Protein AF-A0A932DH85-F1 (afdb_monomer_lite)

Foldseek 3Di:
DWWWKWKWKQAPVGIDIQDTDTDDPPDDDDGDDDHDDWIWI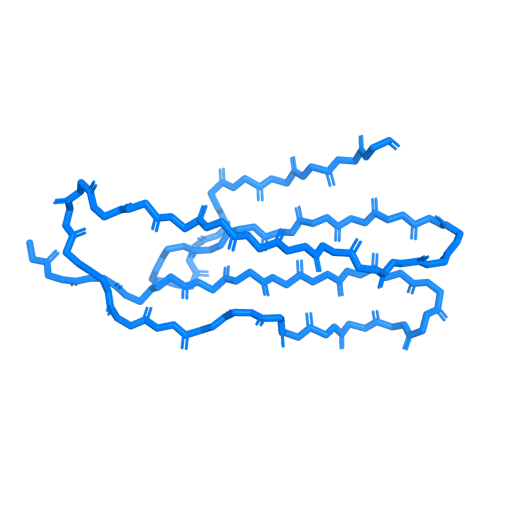FIDTNNDTDDIDTD

Structure (mmCIF, N/CA/C/O backbone):
data_AF-A0A932DH85-F1
#
_entry.id   AF-A0A932DH85-F1
#
loop_
_atom_site.group_PDB
_atom_site.id
_atom_site.type_symbol
_atom_site.label_atom_id
_atom_site.label_alt_id
_atom_site.label_comp_id
_atom_site.label_asym_id
_atom_site.label_entity_id
_atom_site.label_seq_id
_atom_site.pdbx_PDB_ins_code
_atom_site.Cartn_x
_atom_site.Cartn_y
_atom_site.Cartn_z
_atom_site.occupancy
_atom_site.B_iso_or_equiv
_atom_site.auth_seq_id
_atom_site.auth_comp_id
_atom_site.auth_asym_id
_atom_site.auth_atom_id
_atom_site.pdbx_PDB_model_num
ATOM 1 N N . ALA A 1 1 ? -9.500 -1.978 17.394 1.00 85.06 1 ALA A N 1
ATOM 2 C CA . ALA A 1 1 ? -9.715 -0.551 17.085 1.00 85.06 1 ALA A CA 1
ATOM 3 C C . ALA A 1 1 ? -9.595 -0.373 15.583 1.00 85.06 1 ALA A C 1
ATOM 5 O O . ALA A 1 1 ? -8.868 -1.149 14.969 1.00 85.06 1 ALA A O 1
ATOM 6 N N . GLU A 1 2 ? -10.317 0.582 15.007 1.00 94.31 2 GLU A N 1
ATOM 7 C CA . GLU A 1 2 ? -10.194 0.898 13.584 1.00 94.31 2 GLU A CA 1
ATOM 8 C C . GLU A 1 2 ? -8.781 1.394 13.249 1.00 94.31 2 GLU A C 1
ATOM 10 O O . GLU A 1 2 ? -8.086 1.966 14.097 1.00 94.31 2 GLU A O 1
ATOM 15 N N . GLN A 1 3 ? -8.334 1.144 12.021 1.00 96.19 3 GLN A N 1
ATOM 16 C CA . GLN A 1 3 ? -6.988 1.486 11.576 1.00 96.19 3 GLN A CA 1
ATOM 17 C C . GLN A 1 3 ? -7.020 2.122 10.192 1.00 96.19 3 GLN A C 1
ATOM 19 O O . GLN A 1 3 ? -7.776 1.709 9.317 1.00 96.19 3 GLN A O 1
ATOM 24 N N . GLU A 1 4 ? -6.160 3.116 9.977 1.00 97.81 4 GLU A N 1
ATOM 25 C CA . GLU A 1 4 ? -5.934 3.650 8.638 1.00 97.81 4 GLU A CA 1
ATOM 26 C C . GLU A 1 4 ? -5.190 2.612 7.792 1.00 97.81 4 GLU A C 1
ATOM 28 O O . GLU A 1 4 ? -4.076 2.208 8.133 1.00 97.81 4 GLU A O 1
ATOM 33 N N . VAL A 1 5 ? -5.796 2.219 6.677 1.00 98.12 5 VAL A N 1
ATOM 34 C CA . VAL A 1 5 ? -5.217 1.361 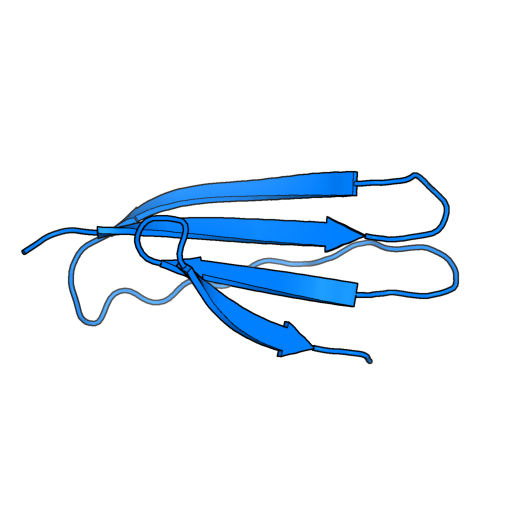5.648 1.00 98.12 5 VAL A CA 1
ATOM 35 C C . VAL A 1 5 ? -4.949 2.200 4.408 1.00 98.12 5 VAL A C 1
ATOM 37 O O . VAL A 1 5 ? -5.815 2.948 3.946 1.00 98.12 5 VAL A O 1
ATOM 40 N N . LYS A 1 6 ? -3.743 2.076 3.852 1.00 98.06 6 LYS A N 1
ATOM 41 C CA . LYS A 1 6 ? -3.305 2.819 2.667 1.00 98.06 6 LYS A CA 1
ATOM 42 C C . LYS A 1 6 ? -2.615 1.883 1.680 1.00 98.06 6 LYS A C 1
ATOM 44 O O . LYS A 1 6 ? -1.706 1.158 2.069 1.00 98.06 6 LYS A O 1
ATOM 49 N N . ILE A 1 7 ? -3.012 1.931 0.410 1.00 97.81 7 ILE A N 1
ATOM 50 C CA . I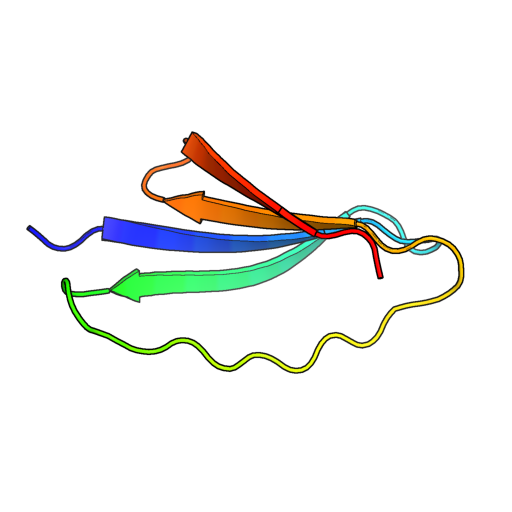LE A 1 7 ? -2.348 1.213 -0.687 1.00 97.81 7 ILE A CA 1
ATOM 51 C C . ILE A 1 7 ? -1.681 2.243 -1.592 1.00 97.81 7 ILE A C 1
ATOM 53 O O . ILE A 1 7 ? -2.344 3.114 -2.164 1.00 97.81 7 ILE A O 1
ATOM 57 N N . VAL A 1 8 ? -0.363 2.138 -1.713 1.00 97.94 8 VAL A N 1
ATOM 58 C CA . VAL A 1 8 ? 0.478 2.970 -2.573 1.00 97.94 8 VAL A CA 1
ATOM 59 C C . VAL A 1 8 ? 1.007 2.114 -3.711 1.00 97.94 8 VAL A C 1
ATOM 61 O O . VAL A 1 8 ? 1.382 0.965 -3.508 1.00 97.94 8 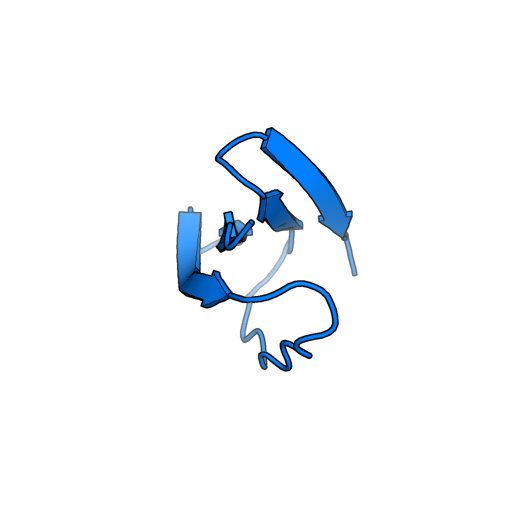VAL A O 1
ATOM 64 N N . VAL A 1 9 ? 1.046 2.675 -4.911 1.00 98.06 9 VAL A N 1
ATOM 65 C CA . VAL A 1 9 ? 1.646 2.052 -6.086 1.00 98.06 9 VAL A CA 1
ATOM 66 C C . VAL A 1 9 ? 2.772 2.933 -6.585 1.00 98.06 9 VAL A C 1
ATOM 68 O O . VAL A 1 9 ? 2.589 4.140 -6.751 1.00 98.06 9 VAL A O 1
ATOM 71 N N . VAL A 1 10 ? 3.926 2.316 -6.811 1.00 97.88 10 VAL A N 1
ATOM 72 C CA . VAL A 1 10 ? 5.084 2.925 -7.458 1.00 97.88 10 VAL A CA 1
ATOM 73 C C . VAL A 1 10 ? 5.278 2.234 -8.798 1.00 97.88 10 VAL A C 1
ATOM 75 O O . VAL A 1 10 ? 5.458 1.016 -8.854 1.00 97.88 10 VAL A O 1
ATOM 78 N N . ASP A 1 11 ? 5.203 3.013 -9.867 1.00 97.06 11 ASP A N 1
ATOM 79 C CA . ASP A 1 11 ? 5.430 2.558 -11.234 1.00 97.06 11 ASP A CA 1
ATOM 80 C C . ASP A 1 11 ? 6.177 3.628 -12.045 1.00 97.06 11 ASP A C 1
ATOM 82 O O . ASP A 1 11 ? 6.645 4.628 -11.492 1.00 97.06 11 ASP A O 1
ATOM 86 N N . GLU A 1 12 ? 6.291 3.453 -13.364 1.00 96.69 12 GLU A N 1
ATOM 87 C CA . GLU A 1 12 ? 6.937 4.434 -14.251 1.00 96.69 12 GLU A CA 1
ATOM 88 C C . GLU A 1 12 ? 6.302 5.836 -14.212 1.00 96.69 12 GLU A C 1
ATOM 90 O O . GLU A 1 12 ? 6.931 6.810 -14.621 1.00 96.69 12 GLU A O 1
ATOM 95 N N . ARG A 1 13 ? 5.056 5.969 -13.739 1.00 94.69 13 ARG A N 1
ATOM 96 C CA . ARG A 1 13 ? 4.369 7.261 -13.578 1.00 94.69 13 ARG A CA 1
ATOM 97 C C . ARG A 1 13 ? 4.657 7.906 -12.219 1.00 94.69 13 ARG A C 1
ATOM 99 O O . ARG A 1 13 ? 4.150 8.995 -11.955 1.00 94.69 13 ARG A O 1
ATOM 106 N N . GLY A 1 14 ? 5.439 7.250 -11.364 1.00 96.12 14 GLY A N 1
ATOM 107 C CA . GLY A 1 14 ? 5.790 7.699 -10.023 1.00 96.12 14 GLY A CA 1
ATOM 108 C C . GLY A 1 14 ? 4.942 7.053 -8.926 1.00 96.12 14 GLY A C 1
ATOM 109 O O . GLY A 1 14 ? 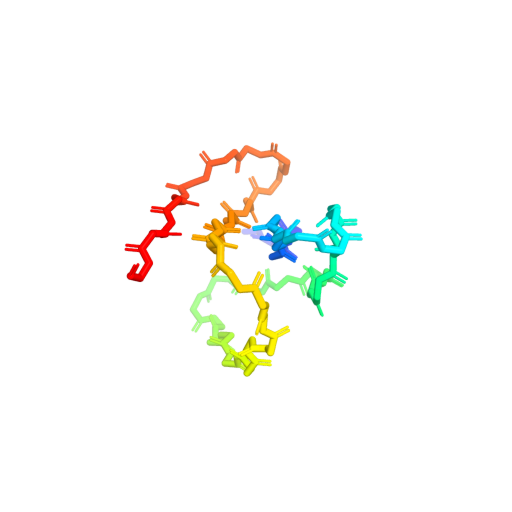4.424 5.947 -9.070 1.00 96.12 14 GLY A O 1
ATOM 110 N N . VAL A 1 15 ? 4.828 7.750 -7.794 1.00 97.12 15 VAL A N 1
ATOM 111 C CA . VAL A 1 15 ? 4.157 7.262 -6.579 1.00 97.12 15 VAL A CA 1
ATOM 112 C C . VAL A 1 15 ? 2.705 7.741 -6.548 1.00 97.12 15 VAL A C 1
ATOM 114 O O . VAL A 1 15 ? 2.443 8.940 -6.633 1.00 97.12 15 VAL A O 1
ATOM 117 N N . ARG A 1 16 ? 1.746 6.826 -6.380 1.00 96.56 16 ARG A N 1
ATOM 118 C CA . ARG A 1 16 ? 0.307 7.133 -6.304 1.00 96.56 16 ARG A CA 1
ATOM 119 C C . ARG A 1 16 ? -0.349 6.397 -5.144 1.00 96.56 16 ARG A C 1
ATOM 121 O O . ARG A 1 16 ? -0.145 5.202 -4.976 1.00 96.56 16 ARG A O 1
ATOM 128 N N . THR A 1 17 ? -1.182 7.085 -4.367 1.00 96.94 17 THR A N 1
ATOM 129 C CA . THR A 1 17 ? -2.054 6.424 -3.381 1.00 96.94 17 THR A CA 1
ATOM 130 C C . THR A 1 17 ? -3.349 6.023 -4.075 1.00 96.94 17 THR A C 1
ATOM 132 O O . THR A 1 17 ? -4.088 6.897 -4.519 1.00 96.94 17 THR A O 1
ATOM 135 N N . LEU A 1 18 ? -3.609 4.722 -4.199 1.00 95.62 18 LEU A N 1
ATOM 136 C CA . LEU A 1 18 ? -4.839 4.208 -4.817 1.00 95.62 18 LEU A CA 1
ATOM 137 C C . LEU A 1 18 ? -5.965 4.027 -3.804 1.00 95.62 18 LEU A C 1
ATOM 139 O O . LEU A 1 18 ? -7.131 4.176 -4.147 1.00 95.62 18 LEU A O 1
ATOM 143 N N . PHE A 1 19 ? -5.611 3.751 -2.551 1.00 97.31 19 PHE A N 1
ATOM 144 C CA . PHE A 1 19 ? -6.570 3.542 -1.479 1.00 97.31 19 PHE A CA 1
ATOM 145 C C . PHE A 1 19 ? -6.083 4.201 -0.197 1.00 97.31 19 PHE A C 1
ATOM 147 O O . PHE A 1 19 ? -4.902 4.097 0.141 1.00 97.31 19 PHE A O 1
ATOM 154 N N . ARG A 1 20 ? -6.997 4.850 0.529 1.00 97.56 20 ARG A N 1
ATOM 155 C CA . ARG A 1 20 ? -6.762 5.375 1.877 1.00 97.56 20 ARG A CA 1
ATOM 156 C C . ARG A 1 20 ? -8.084 5.481 2.631 1.00 97.56 20 ARG A C 1
ATOM 158 O O . ARG A 1 20 ? -8.881 6.366 2.323 1.00 97.56 20 ARG A O 1
ATOM 165 N N . LYS A 1 21 ? -8.322 4.594 3.597 1.00 98.06 21 LYS A N 1
ATOM 166 C CA . LYS A 1 21 ? -9.526 4.604 4.447 1.00 98.06 21 LYS A CA 1
ATOM 167 C C . LYS A 1 21 ? -9.224 4.093 5.851 1.00 98.06 21 LYS A C 1
ATOM 169 O O . LYS A 1 21 ? -8.266 3.352 6.047 1.00 98.06 21 LYS A O 1
ATOM 174 N N . ILE A 1 22 ? -10.061 4.479 6.807 1.00 98.00 22 ILE A N 1
ATOM 175 C CA . ILE A 1 22 ? -10.118 3.865 8.135 1.00 98.00 22 ILE A CA 1
ATOM 176 C C . ILE A 1 22 ? -11.019 2.630 8.030 1.00 98.00 22 ILE A C 1
ATOM 178 O O . ILE A 1 22 ? -12.118 2.741 7.491 1.00 98.00 22 ILE A O 1
ATOM 182 N N . LEU A 1 23 ? -10.534 1.473 8.480 1.00 97.50 23 LEU A N 1
ATOM 183 C CA . LEU A 1 23 ? -11.230 0.186 8.394 1.00 97.50 23 LEU A CA 1
ATOM 184 C C . LEU A 1 23 ? -11.258 -0.527 9.745 1.00 97.50 23 LEU A C 1
ATOM 186 O O . LEU A 1 23 ? -10.357 -0.357 10.576 1.00 97.50 23 LEU A O 1
ATOM 190 N N . ALA A 1 24 ? -12.278 -1.357 9.938 1.00 97.12 24 ALA A N 1
ATOM 191 C CA . ALA A 1 24 ? -12.379 -2.264 11.064 1.00 97.12 24 ALA A CA 1
ATOM 192 C C . ALA A 1 24 ? -11.586 -3.562 10.798 1.00 97.12 24 ALA A C 1
ATOM 194 O O . ALA A 1 24 ? -11.402 -3.976 9.649 1.00 97.12 24 ALA A O 1
ATOM 195 N N . PRO A 1 25 ? -11.103 -4.249 11.851 1.00 94.75 25 PRO A N 1
ATOM 196 C CA . PRO A 1 25 ? -10.511 -5.573 11.696 1.00 94.75 25 PRO A CA 1
ATOM 197 C C . PRO A 1 25 ? -11.480 -6.549 11.013 1.00 94.75 25 PRO A C 1
ATOM 199 O O . PRO A 1 25 ? -12.624 -6.683 11.438 1.00 94.75 25 PRO A O 1
ATOM 202 N N . GLY A 1 26 ? -11.002 -7.255 9.987 1.00 95.31 26 GLY A N 1
ATOM 203 C CA . GLY A 1 26 ? -11.803 -8.201 9.199 1.00 95.31 26 GLY A CA 1
ATOM 204 C C . GLY A 1 26 ? -12.373 -7.627 7.898 1.00 95.31 26 GLY A C 1
ATOM 205 O O . GLY A 1 26 ? -12.777 -8.409 7.037 1.00 95.31 26 GLY A O 1
ATOM 206 N N . ASP A 1 27 ? -12.343 -6.304 7.707 1.00 96.56 27 ASP A N 1
ATOM 207 C CA . ASP A 1 27 ? -12.741 -5.684 6.442 1.00 96.56 27 ASP A CA 1
ATOM 208 C C . ASP A 1 27 ? -11.848 -6.153 5.284 1.00 96.56 27 ASP A C 1
ATOM 210 O O . ASP A 1 27 ? -10.625 -6.280 5.408 1.00 96.56 27 ASP A O 1
ATOM 214 N N . ARG A 1 28 ? -12.465 -6.380 4.121 1.00 94.62 28 ARG A N 1
ATOM 215 C CA . ARG A 1 28 ? -11.765 -6.763 2.891 1.00 94.62 28 ARG A CA 1
ATOM 216 C C . ARG A 1 28 ? -11.557 -5.545 1.998 1.00 94.62 28 ARG A C 1
ATOM 218 O O . ARG A 1 28 ? -12.502 -4.819 1.702 1.00 94.62 28 ARG A O 1
ATOM 225 N N . VAL A 1 29 ? -10.335 -5.387 1.497 1.00 93.69 29 VAL A N 1
ATOM 226 C CA . VAL A 1 29 ? -9.988 -4.399 0.468 1.00 93.69 29 VAL A CA 1
ATOM 227 C C . VAL A 1 29 ? -9.715 -5.128 -0.845 1.00 93.69 29 VAL A C 1
ATOM 229 O O . VAL A 1 29 ? -8.912 -6.059 -0.876 1.00 93.69 29 VAL A O 1
ATOM 232 N N . ASP A 1 30 ? -10.392 -4.716 -1.915 1.00 94.44 30 ASP A N 1
ATOM 233 C CA . ASP A 1 30 ? -10.199 -5.221 -3.277 1.00 94.44 30 ASP A CA 1
ATOM 234 C C . ASP A 1 30 ? -10.002 -4.021 -4.208 1.00 94.44 30 ASP A C 1
ATOM 236 O O . ASP A 1 30 ? -10.919 -3.226 -4.410 1.00 94.44 30 ASP A O 1
ATOM 240 N N . GLU A 1 31 ? -8.781 -3.853 -4.713 1.00 93.12 31 GLU A N 1
ATOM 241 C CA . GLU A 1 31 ? -8.389 -2.706 -5.527 1.00 93.12 31 GLU A CA 1
ATOM 242 C C . GLU A 1 31 ? -7.711 -3.165 -6.815 1.00 93.12 31 GLU A C 1
ATOM 244 O O . GLU A 1 31 ? -6.757 -3.947 -6.806 1.00 93.12 31 GLU A O 1
ATOM 249 N N . ARG A 1 32 ? -8.177 -2.635 -7.950 1.00 92.44 32 ARG A N 1
ATOM 250 C CA . ARG A 1 32 ? -7.581 -2.921 -9.260 1.00 92.44 32 ARG A CA 1
ATOM 251 C C . ARG A 1 32 ? -6.474 -1.927 -9.568 1.00 92.44 32 ARG A C 1
ATOM 253 O O . ARG A 1 32 ? -6.728 -0.768 -9.895 1.00 92.44 32 ARG A O 1
ATOM 260 N N . VAL A 1 33 ? -5.239 -2.413 -9.554 1.00 91.44 33 VAL A N 1
ATOM 261 C CA . VAL A 1 33 ? -4.064 -1.615 -9.904 1.00 91.44 33 VAL A CA 1
ATOM 262 C C . VAL A 1 33 ? -3.864 -1.593 -11.417 1.00 91.44 33 VAL A C 1
ATOM 264 O O . VAL A 1 33 ? -3.709 -2.631 -12.053 1.00 91.44 33 VAL A O 1
ATOM 267 N N . ARG A 1 34 ? -3.832 -0.390 -12.000 1.00 92.06 34 ARG A N 1
ATOM 268 C CA . ARG A 1 34 ? -3.323 -0.162 -13.361 1.00 92.06 34 ARG A CA 1
ATOM 269 C C . ARG A 1 34 ? -1.956 0.503 -13.266 1.00 92.06 34 ARG A C 1
ATOM 271 O O . ARG A 1 34 ? -1.881 1.665 -12.853 1.00 92.06 34 ARG A O 1
ATOM 278 N N . SER A 1 35 ? -0.918 -0.214 -13.673 1.00 93.44 35 SER A N 1
ATOM 279 C CA . SER A 1 35 ? 0.472 0.244 -13.678 1.00 93.44 35 SER A CA 1
ATOM 280 C C . SER A 1 35 ? 1.109 0.093 -15.060 1.00 93.44 35 SER A C 1
ATOM 282 O O . SER A 1 35 ? 0.523 -0.491 -15.976 1.00 93.44 35 SER A O 1
ATOM 284 N N . ARG A 1 36 ? 2.292 0.685 -15.233 1.00 93.19 36 ARG A N 1
ATOM 285 C CA . ARG A 1 36 ? 3.105 0.571 -16.449 1.00 93.19 36 ARG A CA 1
ATOM 286 C C . ARG A 1 36 ? 4.558 0.320 -16.059 1.00 93.19 36 ARG A C 1
ATOM 288 O O . ARG A 1 36 ? 5.071 1.021 -15.191 1.00 93.19 36 ARG A O 1
ATOM 295 N N . GLY A 1 37 ? 5.190 -0.644 -16.725 1.00 94.06 37 GLY A N 1
ATOM 296 C CA . GLY A 1 37 ? 6.572 -1.029 -16.454 1.00 94.06 37 GLY A CA 1
ATOM 297 C C . GLY A 1 37 ? 6.716 -1.708 -15.098 1.00 94.06 37 GLY A C 1
ATOM 298 O O . GLY A 1 37 ? 5.876 -2.529 -14.717 1.00 94.06 37 GLY A O 1
ATOM 299 N N . PHE A 1 38 ? 7.776 -1.361 -14.367 1.00 95.31 38 PHE A N 1
ATOM 300 C CA . PHE A 1 38 ? 7.970 -1.875 -13.015 1.00 95.31 38 PHE A CA 1
ATOM 301 C C . PHE A 1 38 ? 6.770 -1.509 -12.136 1.00 95.31 38 PHE A C 1
ATOM 303 O O . PHE A 1 38 ? 6.190 -0.433 -12.262 1.00 95.31 38 PHE A O 1
ATOM 310 N N . THR A 1 39 ? 6.379 -2.423 -11.255 1.00 96.94 39 THR A N 1
ATOM 311 C CA . THR A 1 39 ? 5.242 -2.210 -10.363 1.00 96.94 39 THR A CA 1
ATOM 312 C C . THR A 1 39 ? 5.620 -2.653 -8.963 1.00 96.94 39 THR A C 1
ATOM 314 O O . THR A 1 39 ? 6.010 -3.797 -8.751 1.00 96.94 39 THR A O 1
ATOM 317 N N . ILE A 1 40 ? 5.491 -1.740 -8.006 1.00 97.88 40 ILE A N 1
ATOM 318 C CA . ILE A 1 40 ? 5.624 -2.026 -6.580 1.00 97.88 40 ILE A CA 1
ATOM 319 C C . ILE A 1 40 ? 4.335 -1.571 -5.909 1.00 97.88 40 ILE A C 1
ATOM 321 O O . ILE A 1 40 ? 3.976 -0.396 -5.976 1.00 97.88 40 ILE A O 1
ATOM 325 N N . ILE A 1 41 ? 3.631 -2.496 -5.267 1.00 97.69 41 ILE A N 1
ATOM 326 C CA . ILE A 1 41 ? 2.427 -2.200 -4.489 1.00 97.69 41 ILE A CA 1
ATOM 327 C C . ILE A 1 41 ? 2.807 -2.282 -3.017 1.00 97.69 41 ILE A C 1
ATOM 329 O O . ILE A 1 41 ? 3.303 -3.307 -2.561 1.00 97.69 41 ILE A O 1
ATOM 333 N N . GLN A 1 42 ? 2.573 -1.212 -2.271 1.00 98.31 42 GLN A N 1
ATOM 334 C CA . GLN A 1 42 ? 2.890 -1.101 -0.855 1.00 98.31 42 GLN A CA 1
ATOM 335 C C . GLN A 1 42 ? 1.608 -0.920 -0.049 1.00 98.31 42 GLN A C 1
ATOM 337 O O . GLN A 1 42 ? 0.851 0.030 -0.259 1.00 98.31 42 GLN A O 1
ATOM 342 N N . VAL A 1 43 ? 1.372 -1.830 0.890 1.00 97.94 43 VAL A N 1
ATOM 343 C CA . VAL A 1 43 ? 0.219 -1.814 1.790 1.00 97.94 43 VAL A CA 1
ATOM 344 C C . VAL A 1 43 ? 0.678 -1.356 3.165 1.00 97.94 43 VAL A C 1
ATOM 346 O O . VAL A 1 43 ? 1.575 -1.948 3.768 1.00 97.94 43 VAL A O 1
ATOM 349 N N . PHE A 1 44 ? 0.039 -0.309 3.671 1.00 98.25 44 PHE A N 1
ATOM 350 C CA . PHE A 1 44 ? 0.313 0.273 4.974 1.00 98.25 44 PHE A CA 1
ATOM 351 C C . PHE A 1 44 ? -0.891 0.123 5.898 1.00 98.25 44 PHE A C 1
ATOM 353 O O . PHE A 1 44 ? -2.027 0.335 5.472 1.00 98.25 44 PHE A O 1
ATOM 360 N N . ILE A 1 45 ? -0.623 -0.148 7.175 1.00 97.12 45 ILE A N 1
ATOM 361 C CA . ILE A 1 45 ? -1.592 -0.041 8.271 1.00 97.12 45 ILE A CA 1
ATOM 362 C C . ILE A 1 45 ? -0.990 0.901 9.310 1.00 97.12 45 ILE A C 1
ATOM 364 O O . ILE A 1 45 ? 0.137 0.686 9.752 1.00 97.12 45 ILE A O 1
ATOM 368 N N . GLN A 1 46 ? -1.708 1.968 9.668 1.00 96.75 46 GLN A N 1
ATOM 369 C CA . GLN A 1 46 ? -1.223 3.035 10.557 1.00 96.75 46 GLN A CA 1
ATOM 370 C C . GLN A 1 46 ? 0.162 3.568 10.145 1.00 96.75 46 GLN A C 1
ATOM 372 O O . GLN A 1 46 ? 1.082 3.665 10.952 1.00 96.75 46 GLN A O 1
ATOM 377 N N . ASN A 1 47 ? 0.325 3.868 8.851 1.00 95.75 47 ASN A N 1
ATOM 378 C CA . ASN A 1 47 ? 1.586 4.297 8.227 1.00 95.75 47 ASN A CA 1
ATOM 379 C C . ASN A 1 47 ? 2.779 3.329 8.349 1.00 95.75 47 ASN A C 1
ATOM 381 O O . ASN A 1 47 ? 3.851 3.636 7.830 1.00 95.75 47 ASN A O 1
ATOM 385 N N . ARG A 1 48 ? 2.606 2.139 8.929 1.00 98.06 48 ARG A N 1
ATOM 386 C CA . ARG A 1 48 ? 3.609 1.073 8.907 1.00 98.06 48 ARG A CA 1
ATOM 387 C C . ARG A 1 48 ? 3.464 0.266 7.626 1.00 98.06 48 ARG A C 1
ATOM 389 O O . ARG A 1 48 ? 2.370 -0.211 7.341 1.00 98.06 48 ARG A O 1
ATOM 396 N N . LEU A 1 49 ? 4.551 0.092 6.875 1.00 97.94 49 LEU A N 1
ATOM 397 C CA . LEU A 1 49 ? 4.578 -0.830 5.738 1.00 97.94 49 LEU A CA 1
ATOM 398 C C . LEU A 1 49 ? 4.376 -2.257 6.260 1.00 97.94 49 LEU A C 1
ATOM 400 O O . LEU A 1 49 ? 5.150 -2.734 7.090 1.00 97.94 49 LEU A O 1
ATOM 404 N N . ILE A 1 50 ? 3.314 -2.911 5.802 1.00 97.94 50 ILE A N 1
ATOM 405 C CA . ILE A 1 50 ? 2.965 -4.282 6.191 1.00 97.94 50 ILE A CA 1
ATOM 406 C C . ILE A 1 50 ? 3.349 -5.257 5.094 1.00 97.94 50 ILE A C 1
ATOM 408 O O . ILE A 1 50 ? 3.827 -6.350 5.379 1.00 97.94 50 ILE A O 1
ATOM 412 N N . GLN A 1 51 ? 3.134 -4.856 3.845 1.00 97.50 51 GLN A N 1
ATOM 413 C CA . GLN A 1 51 ? 3.377 -5.711 2.704 1.00 97.50 51 GLN A CA 1
ATOM 414 C C . GLN A 1 51 ? 3.873 -4.891 1.524 1.00 97.50 51 GLN A C 1
ATOM 416 O O . GLN A 1 51 ? 3.373 -3.800 1.252 1.00 97.50 51 GLN A O 1
ATOM 421 N N . GLU A 1 52 ? 4.830 -5.465 0.808 1.00 98.00 52 GLU A N 1
ATOM 422 C CA . GLU A 1 52 ? 5.242 -5.023 -0.512 1.00 98.00 52 GLU A CA 1
ATOM 423 C C . GLU A 1 52 ? 5.027 -6.177 -1.496 1.00 98.00 52 GLU A C 1
ATOM 425 O O . GLU A 1 52 ? 5.357 -7.324 -1.195 1.00 98.00 52 GLU A O 1
ATOM 430 N N . ILE A 1 53 ? 4.444 -5.882 -2.655 1.00 96.44 53 ILE A N 1
ATOM 431 C CA . ILE A 1 53 ? 4.163 -6.849 -3.718 1.00 96.44 53 ILE A CA 1
ATOM 432 C C . ILE A 1 53 ? 4.834 -6.358 -4.998 1.00 96.44 53 ILE A C 1
ATOM 434 O O . ILE A 1 53 ? 4.688 -5.192 -5.376 1.00 96.44 53 ILE A O 1
ATOM 438 N N . ARG A 1 54 ? 5.546 -7.268 -5.668 1.00 95.44 54 ARG A N 1
ATOM 439 C CA . ARG A 1 54 ? 6.202 -7.064 -6.964 1.00 95.44 54 ARG A CA 1
ATOM 440 C C . ARG A 1 54 ? 5.673 -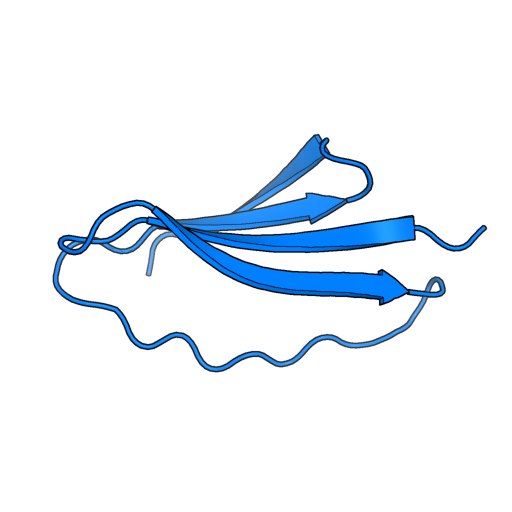8.137 -7.927 1.00 95.44 54 ARG A C 1
ATOM 442 O O . ARG A 1 54 ? 6.051 -9.293 -7.744 1.00 95.44 54 ARG A O 1
ATOM 449 N N . PRO A 1 55 ? 4.732 -7.789 -8.823 1.00 87.56 55 PRO A N 1
ATOM 450 C CA . PRO A 1 55 ? 4.168 -8.713 -9.808 1.00 87.56 55 PRO A CA 1
ATOM 451 C C . PRO A 1 55 ? 5.185 -9.184 -10.850 1.00 87.56 55 PRO A C 1
ATOM 453 O O . PRO A 1 55 ? 6.152 -8.431 -11.112 1.00 87.56 55 PRO A O 1
#

Radius of gyration: 11.51 Å; chains: 1; bounding box: 21×16×34 Å

Secondary structure (DSSP, 8-state):
--EEEEEEEEETTEEEEEEEEEE-TT----------SS-EEEEEETTEEEEEE--

pLDDT: mean 95.96, std 2.6, range [85.06, 98.31]

Sequence (55 aa):
AEQEVKIVVVDERGVRTLFRKILAPGDRVDERVRSRGFTIIQVFIQNRLIQEIRP